Protein AF-A0A0X1TJ22-F1 (afdb_monomer)

pLDDT: mean 79.29, std 13.26, range [43.56, 94.25]

Foldseek 3Di:
DVVLCVVLVVLLVVLLVVLVVVCVVVPDDPVSSLVSSLVSLVVLLVVLVVLVVVLVCPCLVVVVVVVVVVVVVVCPPPVPVPPDDDCVVPDQADPVPRDGDDPDSVSSNVVSNVPRDPSSVSSNVSSVVSNVVSVVVVVVVD

Secondary structure (DSSP, 8-state):
-HHHHHHHHHHHHHHHHHHHHHHHHH---HHHHHHHHHHHHHHHHHHHHHHHHHTTSTTHHHHHHHHHHHHHHHHTSGGGTTS-SSSTTT--B-TTT-PBPPSSHHHHHHHHHHTS-TTHHHHHHHHHHHHHHHHHHHHH--

Solvent-accessible surface area (backbone atoms only — not comparable to full-atom values): 8170 Å² total; per-residue (Å²): 117,74,76,71,50,51,59,31,53,50,53,49,50,50,46,51,50,53,27,54,56,55,33,74,78,72,50,91,42,74,66,53,50,42,54,41,39,34,53,47,29,50,52,51,36,53,54,45,50,53,53,50,56,54,69,68,46,80,50,48,64,56,53,52,52,46,58,53,47,53,50,62,56,45,58,74,36,77,87,49,61,77,71,68,92,78,54,79,90,78,46,58,46,40,88,90,76,69,44,72,56,64,91,47,70,64,61,45,47,52,53,53,59,73,69,45,69,87,56,49,67,48,53,40,52,41,24,50,52,51,38,54,49,35,52,54,52,52,65,75,72,108

Radius of gyration: 22.57 Å; Cα contacts (8 Å, |Δi|>4): 88; chains: 1; bounding box: 57×24×55 Å

Structure (mmCIF, N/CA/C/O backbone):
data_AF-A0A0X1TJ22-F1
#
_entry.id   AF-A0A0X1TJ22-F1
#
loop_
_atom_site.group_PDB
_atom_site.id
_atom_site.type_symbol
_atom_site.label_atom_id
_atom_site.label_alt_id
_atom_site.label_comp_id
_atom_site.label_asym_id
_atom_site.label_entity_id
_atom_site.label_seq_id
_atom_site.pdbx_PDB_ins_code
_atom_site.Cartn_x
_atom_site.Cartn_y
_atom_site.Cartn_z
_atom_site.occupancy
_atom_site.B_iso_or_equiv
_atom_site.auth_seq_id
_atom_site.auth_comp_id
_atom_site.auth_asym_id
_atom_site.auth_atom_id
_atom_site.pdbx_PDB_model_num
ATOM 1 N N . MET A 1 1 ? 20.313 -4.037 11.484 1.00 48.03 1 MET A N 1
ATOM 2 C CA . MET A 1 1 ? 20.176 -3.244 10.236 1.00 48.03 1 MET A CA 1
ATOM 3 C C . MET A 1 1 ? 19.758 -4.079 9.025 1.00 48.03 1 MET A C 1
ATOM 5 O O . MET A 1 1 ? 18.883 -3.625 8.306 1.00 48.03 1 MET A O 1
ATOM 9 N N . LEU A 1 2 ? 20.293 -5.291 8.817 1.00 50.84 2 LEU A N 1
ATOM 10 C CA . LEU A 1 2 ? 19.940 -6.166 7.679 1.00 50.84 2 LEU A CA 1
ATOM 11 C C . LEU A 1 2 ? 18.437 -6.488 7.542 1.00 50.84 2 LEU A C 1
ATOM 13 O O . LEU A 1 2 ? 17.916 -6.533 6.433 1.00 50.84 2 LEU A O 1
ATOM 17 N N . GLN A 1 3 ? 17.714 -6.623 8.656 1.00 54.56 3 GLN A N 1
ATOM 18 C CA . GLN A 1 3 ? 16.289 -6.978 8.650 1.00 54.56 3 GLN A CA 1
ATOM 19 C C . GLN A 1 3 ? 15.381 -5.884 8.045 1.00 54.56 3 GLN A C 1
ATOM 21 O O . GLN A 1 3 ? 14.359 -6.211 7.450 1.00 54.56 3 GLN A O 1
ATOM 26 N N . LYS A 1 4 ? 15.782 -4.600 8.119 1.00 57.47 4 LYS A N 1
ATOM 27 C CA . LYS A 1 4 ? 15.018 -3.467 7.553 1.00 57.47 4 LYS A CA 1
ATOM 28 C C . LYS A 1 4 ? 15.098 -3.388 6.023 1.00 57.47 4 LYS A C 1
ATOM 30 O O . LYS A 1 4 ? 14.193 -2.866 5.393 1.00 57.47 4 LYS A O 1
ATOM 35 N N . TYR A 1 5 ? 16.147 -3.925 5.401 1.00 67.56 5 TYR A N 1
ATOM 36 C CA . TYR A 1 5 ? 16.280 -3.893 3.937 1.00 67.56 5 TYR A CA 1
ATOM 37 C C . TYR A 1 5 ? 15.545 -5.036 3.242 1.00 67.56 5 TYR A C 1
ATOM 39 O O . TYR A 1 5 ? 15.285 -4.975 2.045 1.00 67.56 5 TYR A O 1
ATOM 47 N N . HIS A 1 6 ? 15.176 -6.076 3.986 1.00 80.88 6 HIS A N 1
ATOM 48 C CA . HIS A 1 6 ? 14.527 -7.247 3.418 1.00 80.88 6 HIS A CA 1
ATOM 49 C C . HIS A 1 6 ? 13.152 -6.922 2.820 1.00 80.88 6 HIS A C 1
ATOM 51 O O . HIS A 1 6 ? 12.806 -7.427 1.757 1.00 80.88 6 HIS A O 1
ATOM 57 N N . ILE A 1 7 ? 12.381 -6.045 3.468 1.00 83.38 7 ILE A N 1
ATOM 58 C CA . ILE A 1 7 ? 11.046 -5.649 2.997 1.00 83.38 7 ILE A CA 1
ATOM 59 C C . ILE A 1 7 ? 11.157 -4.725 1.791 1.00 83.38 7 ILE A C 1
ATOM 61 O O . ILE A 1 7 ? 10.446 -4.913 0.808 1.00 83.38 7 ILE A O 1
ATOM 65 N N . PHE A 1 8 ? 12.111 -3.794 1.834 1.00 83.50 8 PHE A N 1
ATOM 66 C CA . PHE A 1 8 ? 12.458 -2.958 0.693 1.00 83.50 8 PHE A CA 1
ATOM 67 C C . PHE A 1 8 ? 12.787 -3.810 -0.542 1.00 83.50 8 PHE A C 1
ATOM 69 O O . PHE A 1 8 ? 12.142 -3.659 -1.575 1.00 83.50 8 PHE A O 1
ATOM 76 N N . LEU A 1 9 ? 13.724 -4.757 -0.420 1.00 84.31 9 LEU A N 1
ATOM 77 C CA . LEU A 1 9 ? 14.143 -5.627 -1.525 1.00 84.31 9 LEU A CA 1
ATOM 78 C C . LEU A 1 9 ? 13.022 -6.551 -2.011 1.00 84.31 9 LEU A C 1
ATOM 80 O O . LEU A 1 9 ? 12.893 -6.793 -3.206 1.00 84.31 9 LEU A O 1
ATOM 84 N N . LYS A 1 10 ? 12.183 -7.058 -1.103 1.00 87.38 10 LYS A N 1
ATOM 85 C CA . LYS A 1 10 ? 11.000 -7.838 -1.485 1.00 87.38 10 LYS A CA 1
ATOM 86 C C . LYS A 1 10 ? 10.016 -7.007 -2.298 1.00 87.38 10 LYS A C 1
ATOM 88 O O . LYS A 1 10 ? 9.514 -7.492 -3.304 1.00 87.38 10 LYS A O 1
ATOM 93 N N . SER A 1 11 ? 9.753 -5.775 -1.869 1.00 86.75 11 SER A N 1
ATOM 94 C CA . SER A 1 11 ? 8.849 -4.847 -2.550 1.00 86.75 11 SER A CA 1
ATOM 95 C C . SER A 1 11 ? 9.352 -4.515 -3.956 1.00 86.75 11 SER A C 1
ATOM 97 O O . SER A 1 11 ? 8.598 -4.609 -4.925 1.00 86.75 11 SER A O 1
ATOM 99 N N . THR A 1 12 ? 10.647 -4.210 -4.095 1.00 87.81 12 THR A N 1
ATOM 100 C CA . THR A 1 12 ? 11.244 -3.935 -5.407 1.00 87.81 12 THR A CA 1
ATOM 101 C C . THR A 1 12 ? 11.212 -5.157 -6.322 1.00 87.81 12 THR A C 1
ATOM 103 O O . THR A 1 12 ? 10.842 -5.020 -7.486 1.00 87.81 12 THR A O 1
ATOM 106 N N . LEU A 1 13 ? 11.519 -6.352 -5.806 1.00 91.06 13 LEU A N 1
ATOM 107 C CA . LEU A 1 13 ? 11.465 -7.603 -6.570 1.00 91.06 13 LEU A CA 1
ATOM 108 C C . LEU A 1 13 ? 10.038 -7.937 -7.025 1.00 91.06 13 LEU A C 1
ATOM 110 O O . LEU A 1 13 ? 9.833 -8.373 -8.154 1.00 91.06 13 LEU A O 1
ATOM 114 N N . TRP A 1 14 ? 9.039 -7.683 -6.180 1.00 90.50 14 TRP A N 1
ATOM 115 C CA . TRP A 1 14 ? 7.634 -7.854 -6.548 1.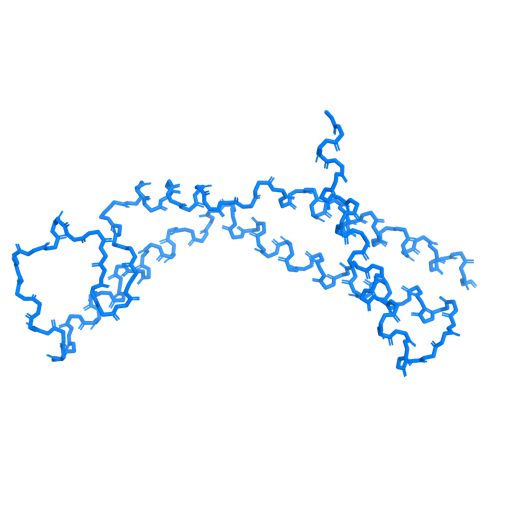00 90.50 14 TRP A CA 1
ATOM 116 C C . TRP A 1 14 ? 7.215 -6.924 -7.685 1.00 90.50 14 TRP A C 1
ATOM 118 O O . TRP A 1 14 ? 6.619 -7.380 -8.659 1.00 90.50 14 TRP A O 1
ATOM 128 N N . MET A 1 15 ? 7.555 -5.637 -7.596 1.00 91.75 15 MET A N 1
ATOM 129 C CA . MET A 1 15 ? 7.226 -4.664 -8.642 1.00 91.75 15 MET A CA 1
ATOM 130 C C . MET A 1 15 ? 7.914 -4.990 -9.969 1.00 91.75 15 MET A C 1
ATOM 132 O O . MET A 1 15 ? 7.278 -4.920 -11.022 1.00 91.75 15 MET A O 1
ATOM 136 N N . THR A 1 16 ? 9.189 -5.385 -9.940 1.00 89.94 16 THR A N 1
ATOM 137 C CA . THR A 1 16 ? 9.914 -5.767 -11.160 1.00 89.94 16 THR A CA 1
ATOM 138 C C . THR A 1 16 ? 9.381 -7.069 -11.750 1.00 89.94 16 THR A C 1
ATOM 140 O O . THR A 1 16 ? 9.177 -7.135 -12.959 1.00 89.94 16 THR A O 1
ATOM 143 N N . SER A 1 17 ? 9.065 -8.071 -10.925 1.00 90.88 17 SER A N 1
ATOM 144 C CA . SER A 1 17 ? 8.455 -9.326 -11.381 1.00 90.88 17 SER A CA 1
ATOM 145 C C . SER A 1 17 ? 7.087 -9.097 -12.026 1.00 90.88 17 SER A C 1
ATOM 147 O O . SER A 1 17 ? 6.838 -9.611 -13.117 1.00 90.88 17 SER A O 1
ATOM 149 N N . LEU A 1 18 ? 6.236 -8.271 -11.412 1.00 91.69 18 LEU A N 1
ATOM 150 C CA . LEU A 1 18 ? 4.935 -7.911 -11.974 1.00 91.69 18 LEU A CA 1
ATOM 151 C C . LEU A 1 18 ? 5.090 -7.149 -13.299 1.00 91.69 18 LEU A C 1
ATOM 153 O O . LEU A 1 18 ? 4.366 -7.412 -14.255 1.00 91.69 18 LEU A O 1
ATOM 157 N N . SER A 1 19 ? 6.072 -6.251 -13.380 1.00 90.88 19 SER A N 1
ATOM 158 C CA . SER A 1 19 ? 6.378 -5.524 -14.617 1.00 90.88 19 SER A CA 1
ATOM 159 C C . SER A 1 19 ? 6.822 -6.477 -15.729 1.00 90.88 19 SER A C 1
ATOM 161 O O . SER A 1 19 ? 6.303 -6.406 -16.839 1.00 90.88 19 SER A O 1
ATOM 163 N N . CYS A 1 20 ? 7.711 -7.430 -15.429 1.00 89.19 20 CYS A N 1
ATOM 164 C CA . CYS 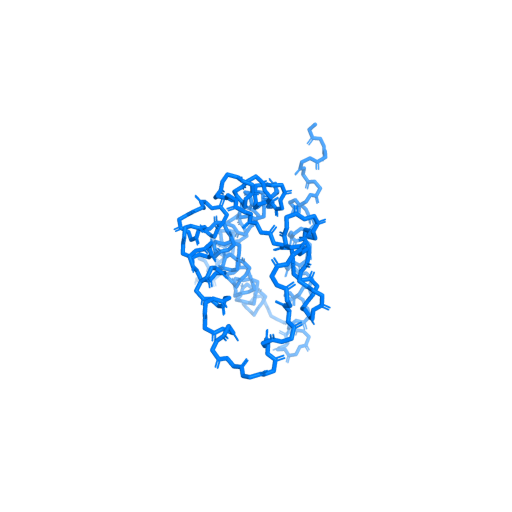A 1 20 ? 8.108 -8.478 -16.370 1.00 89.19 20 CYS A CA 1
ATOM 165 C C . CYS A 1 20 ? 6.921 -9.337 -16.821 1.00 89.19 20 CYS A C 1
ATOM 167 O O . CYS A 1 20 ? 6.838 -9.681 -17.997 1.00 89.19 20 CYS A O 1
ATOM 169 N N . PHE A 1 21 ? 5.989 -9.654 -15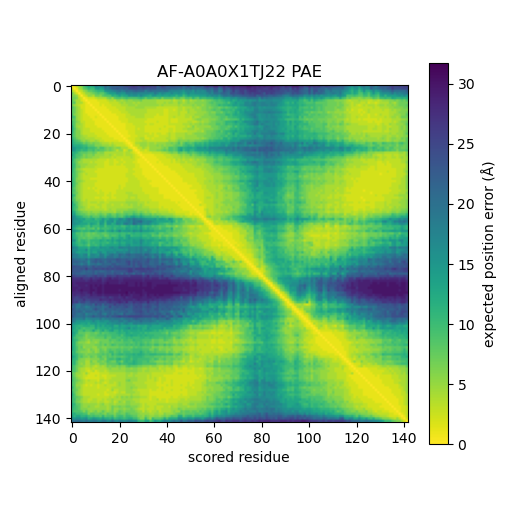.918 1.00 91.69 21 PHE A N 1
ATOM 170 C CA . PHE A 1 21 ? 4.776 -10.388 -16.268 1.00 91.69 21 PHE A CA 1
ATOM 171 C C . PHE A 1 21 ? 3.909 -9.615 -17.272 1.00 91.69 21 PHE A C 1
ATOM 173 O O . PHE A 1 21 ? 3.486 -10.184 -18.274 1.00 91.69 21 PHE A O 1
ATOM 180 N N . PHE A 1 22 ? 3.702 -8.310 -17.072 1.00 89.25 22 PHE A N 1
ATOM 181 C CA . PHE A 1 22 ? 2.964 -7.478 -18.031 1.00 89.25 22 PHE A CA 1
ATOM 182 C C . PHE A 1 22 ? 3.670 -7.355 -19.389 1.00 89.25 22 PHE A C 1
ATOM 184 O O . PHE A 1 22 ? 3.008 -7.343 -20.430 1.00 89.25 22 PHE A O 1
ATOM 191 N N . LEU A 1 23 ? 5.005 -7.332 -19.404 1.00 90.12 23 LEU A N 1
ATOM 192 C CA . LEU A 1 23 ? 5.785 -7.292 -20.644 1.00 90.12 23 LEU A CA 1
ATOM 193 C C . LEU A 1 23 ? 5.633 -8.553 -21.501 1.00 90.12 23 LEU A C 1
ATOM 195 O O . LEU A 1 23 ? 5.734 -8.450 -22.723 1.00 90.12 23 LEU A O 1
ATOM 199 N N . LEU A 1 24 ? 5.326 -9.715 -20.909 1.00 89.38 24 LEU A N 1
ATOM 200 C CA . LEU A 1 24 ? 5.039 -10.935 -21.678 1.00 89.38 24 LEU A CA 1
ATOM 201 C C . LEU A 1 24 ? 3.849 -10.753 -22.633 1.00 89.38 24 LEU A C 1
ATOM 203 O O . LEU A 1 24 ? 3.817 -11.390 -23.683 1.00 89.38 24 LEU A O 1
ATOM 207 N N . TRP A 1 25 ? 2.900 -9.869 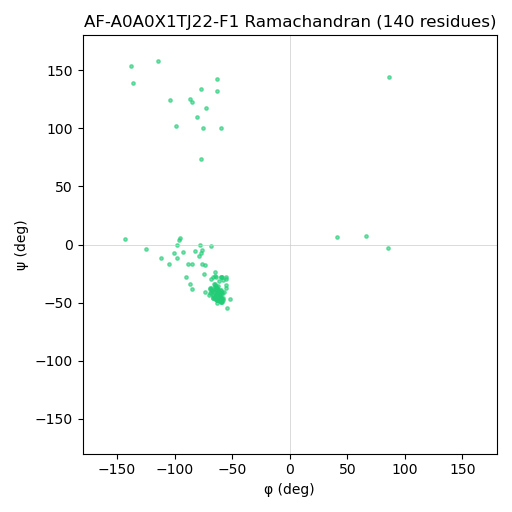-22.304 1.00 85.25 25 TRP A N 1
ATOM 208 C CA . TRP A 1 25 ? 1.755 -9.558 -23.163 1.00 85.25 25 TRP A CA 1
ATOM 209 C C . TRP A 1 25 ? 1.988 -8.403 -24.138 1.00 85.25 25 TRP A C 1
ATOM 211 O O . TRP A 1 25 ? 1.358 -8.371 -25.191 1.00 85.25 25 TRP A O 1
ATOM 221 N N . GLN A 1 26 ? 2.864 -7.455 -23.804 1.00 82.25 26 GLN A N 1
ATOM 222 C CA . GLN A 1 26 ? 3.084 -6.239 -24.603 1.00 82.25 26 GLN A CA 1
ATOM 223 C C . GLN A 1 26 ? 4.301 -6.325 -25.536 1.00 82.25 26 GLN A C 1
ATOM 225 O O . GLN A 1 26 ? 4.470 -5.480 -26.414 1.00 82.25 26 GLN A O 1
ATOM 230 N N . GLY A 1 27 ? 5.144 -7.342 -25.355 1.00 85.62 27 GLY A N 1
ATOM 231 C CA . GLY A 1 27 ? 6.406 -7.496 -26.066 1.00 85.62 27 GLY A CA 1
ATOM 232 C C . GLY A 1 27 ? 7.557 -6.750 -25.386 1.00 85.62 27 GLY A C 1
ATOM 233 O O . GLY A 1 27 ? 7.400 -5.660 -24.827 1.00 85.62 27 GLY A O 1
ATOM 234 N N . PHE A 1 28 ? 8.746 -7.350 -25.451 1.00 84.69 28 PHE A N 1
ATOM 235 C CA . PHE A 1 28 ? 9.947 -6.807 -24.826 1.00 84.69 28 PHE A CA 1
ATOM 236 C C . PHE A 1 28 ? 10.575 -5.707 -25.686 1.00 84.69 28 PHE A C 1
ATOM 238 O O . PHE A 1 28 ? 11.171 -5.970 -26.727 1.00 84.69 28 PHE A O 1
ATOM 245 N N . SER A 1 29 ? 10.484 -4.470 -25.205 1.00 86.75 29 SER A N 1
ATOM 246 C CA . SER A 1 29 ? 11.287 -3.338 -25.667 1.00 86.75 29 SER A CA 1
ATOM 247 C C . SER A 1 29 ? 11.748 -2.520 -24.459 1.00 86.75 29 SER A C 1
ATOM 249 O O . SER A 1 29 ? 11.097 -2.538 -23.412 1.00 86.75 29 SER A O 1
ATOM 251 N N . ALA A 1 30 ? 12.870 -1.806 -24.581 1.00 82.75 30 ALA A N 1
ATOM 252 C CA . ALA A 1 30 ? 13.399 -0.995 -23.481 1.00 82.75 30 ALA A CA 1
ATOM 253 C C . ALA A 1 30 ? 12.406 0.097 -23.041 1.00 82.75 30 ALA A C 1
ATOM 255 O O . ALA A 1 30 ? 12.200 0.305 -21.848 1.00 82.75 30 ALA A O 1
ATOM 256 N N . ILE A 1 31 ? 11.724 0.721 -24.005 1.00 85.44 31 ILE A N 1
ATOM 257 C CA . ILE A 1 31 ? 10.695 1.741 -23.762 1.00 85.44 31 ILE A CA 1
ATOM 258 C C . ILE A 1 31 ? 9.490 1.132 -23.034 1.00 85.44 31 ILE A C 1
ATOM 260 O O . ILE A 1 31 ? 9.036 1.678 -22.029 1.00 85.44 31 ILE A O 1
ATOM 264 N N . ASN A 1 32 ? 9.004 -0.033 -23.481 1.00 87.50 32 ASN A N 1
ATOM 265 C CA . ASN A 1 32 ? 7.890 -0.712 -22.817 1.00 87.50 32 ASN A CA 1
ATOM 266 C C . ASN A 1 32 ? 8.262 -1.124 -21.392 1.00 87.50 32 ASN A C 1
ATOM 268 O O . ASN A 1 32 ? 7.425 -1.022 -20.498 1.00 87.50 32 ASN A O 1
ATOM 272 N N . LEU A 1 33 ? 9.508 -1.550 -21.160 1.00 88.25 33 LEU A N 1
ATOM 273 C CA . LEU A 1 33 ? 9.986 -1.917 -19.829 1.00 88.25 33 LEU A CA 1
ATOM 274 C C . LEU A 1 33 ? 9.968 -0.725 -18.877 1.00 88.25 33 LEU A C 1
ATOM 276 O O . LEU A 1 33 ? 9.434 -0.847 -17.775 1.00 88.25 33 LEU A O 1
ATOM 280 N N . ILE A 1 34 ? 10.500 0.422 -19.304 1.00 88.81 34 ILE A N 1
ATOM 281 C CA . ILE A 1 34 ? 10.519 1.642 -18.489 1.00 88.81 34 ILE A CA 1
ATOM 282 C C . ILE A 1 34 ? 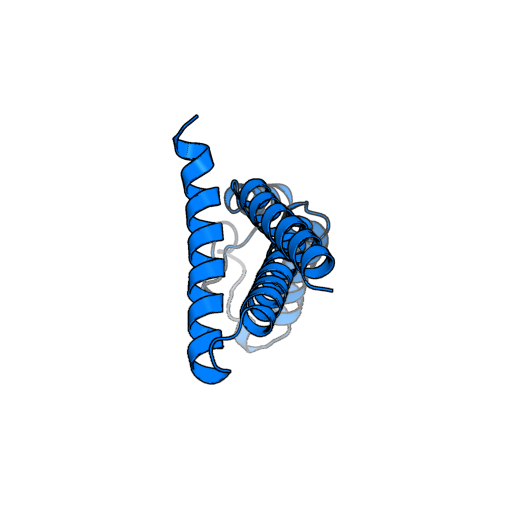9.087 2.108 -18.197 1.00 88.81 34 ILE A C 1
ATOM 284 O O . ILE A 1 34 ? 8.747 2.336 -17.035 1.00 88.81 34 ILE A O 1
ATOM 288 N N . ASN A 1 35 ? 8.226 2.163 -19.218 1.00 88.75 35 ASN A N 1
ATOM 289 C CA . ASN A 1 35 ? 6.833 2.593 -19.074 1.00 88.75 35 ASN A CA 1
ATOM 290 C C . ASN A 1 35 ? 6.032 1.667 -18.149 1.00 88.75 35 ASN A C 1
ATOM 292 O O . ASN A 1 35 ? 5.306 2.132 -17.272 1.00 88.75 35 ASN A O 1
ATOM 296 N N . THR A 1 36 ? 6.181 0.352 -18.314 1.00 90.69 36 THR A N 1
ATOM 297 C CA . THR A 1 36 ? 5.470 -0.639 -17.495 1.00 90.69 36 THR A CA 1
ATOM 298 C C . THR A 1 36 ? 5.943 -0.584 -16.048 1.00 90.69 36 THR A C 1
ATOM 300 O O . THR A 1 36 ? 5.115 -0.568 -15.139 1.00 90.69 36 THR A O 1
ATOM 303 N N . LEU A 1 37 ? 7.258 -0.493 -15.819 1.00 91.56 37 LEU A N 1
ATOM 304 C CA . LEU A 1 37 ? 7.819 -0.381 -14.474 1.00 91.56 37 LEU A CA 1
ATOM 305 C C . LEU A 1 37 ? 7.364 0.910 -13.783 1.00 91.56 37 LEU A C 1
ATOM 307 O O . LEU A 1 37 ? 6.981 0.870 -12.616 1.00 91.56 37 LEU A O 1
ATOM 311 N N . PHE A 1 38 ? 7.331 2.031 -14.509 1.00 91.62 38 PHE A N 1
ATOM 312 C CA . PHE A 1 38 ? 6.807 3.297 -14.000 1.00 91.62 38 PHE A CA 1
ATOM 313 C C . PHE A 1 38 ? 5.336 3.172 -13.581 1.00 91.62 38 PHE A C 1
ATOM 315 O O . PHE A 1 38 ? 4.986 3.530 -12.456 1.00 91.62 38 PHE A O 1
ATOM 322 N N . LEU A 1 39 ? 4.479 2.616 -14.445 1.00 91.94 39 LEU A N 1
ATOM 323 C CA . LEU A 1 39 ? 3.050 2.450 -14.162 1.00 91.94 39 LEU A CA 1
ATOM 324 C C . LEU A 1 39 ? 2.794 1.519 -12.974 1.00 91.94 39 LEU A C 1
ATOM 326 O O . LEU A 1 39 ? 1.995 1.847 -12.096 1.00 91.94 39 LEU A O 1
ATOM 330 N N . VAL A 1 40 ? 3.491 0.381 -12.916 1.00 93.12 40 VAL A N 1
ATOM 331 C CA . VAL A 1 40 ? 3.389 -0.560 -11.796 1.00 93.12 40 VAL A CA 1
ATOM 332 C C . VAL A 1 40 ? 3.815 0.121 -10.497 1.00 93.12 40 VAL A C 1
ATOM 334 O O . VAL A 1 40 ? 3.079 0.079 -9.511 1.00 93.12 40 VAL A O 1
ATOM 337 N N . SER A 1 41 ? 4.962 0.800 -10.479 1.00 92.94 41 SER A N 1
ATOM 338 C CA . SER A 1 41 ? 5.436 1.486 -9.276 1.00 92.94 41 SER A CA 1
ATOM 339 C C . SER A 1 41 ? 4.534 2.641 -8.848 1.00 92.94 41 SER A C 1
ATOM 341 O O . SER A 1 41 ? 4.333 2.822 -7.648 1.00 92.94 41 SER A O 1
ATOM 343 N N . LEU A 1 42 ? 3.940 3.376 -9.791 1.00 93.00 42 LEU A N 1
ATOM 344 C CA . LEU A 1 42 ? 2.968 4.430 -9.503 1.00 93.00 42 LEU A CA 1
ATOM 345 C C . LEU A 1 42 ? 1.683 3.863 -8.885 1.00 93.00 42 LEU A C 1
ATOM 347 O O . LEU A 1 42 ? 1.180 4.411 -7.906 1.00 93.00 42 LEU A O 1
ATOM 351 N N . PHE A 1 43 ? 1.194 2.728 -9.387 1.00 93.88 43 PHE A N 1
ATOM 352 C CA . PHE A 1 43 ? 0.055 2.035 -8.787 1.00 93.88 43 PHE A CA 1
ATOM 353 C C . PHE A 1 43 ? 0.336 1.632 -7.332 1.00 93.88 43 PHE A C 1
ATOM 355 O O . PHE A 1 43 ? -0.450 1.951 -6.436 1.00 93.88 43 PHE A O 1
ATOM 362 N N . PHE A 1 44 ? 1.483 0.995 -7.067 1.00 92.81 44 PHE A N 1
ATOM 363 C CA . PHE A 1 44 ? 1.877 0.635 -5.701 1.00 92.81 44 PHE A CA 1
ATOM 364 C C . PHE A 1 44 ? 2.069 1.865 -4.808 1.00 92.81 44 PHE A C 1
ATOM 366 O O . PHE A 1 44 ? 1.638 1.846 -3.655 1.00 92.81 44 PHE A O 1
ATOM 373 N N . PHE A 1 45 ? 2.647 2.948 -5.333 1.00 93.75 45 PHE A N 1
ATOM 374 C CA . PHE A 1 45 ? 2.772 4.213 -4.611 1.00 93.75 45 PHE A CA 1
ATOM 375 C C . PHE A 1 45 ? 1.402 4.743 -4.177 1.00 93.75 45 PHE A C 1
ATOM 377 O O . PHE A 1 45 ? 1.220 5.057 -3.003 1.00 93.75 45 PHE A O 1
ATOM 384 N N . CYS A 1 46 ? 0.411 4.770 -5.074 1.00 94.25 46 CYS A N 1
ATOM 385 C CA . CYS A 1 46 ? -0.947 5.202 -4.741 1.00 94.25 46 CYS A CA 1
ATOM 386 C C . CYS A 1 46 ? -1.577 4.338 -3.637 1.00 94.25 46 CYS A C 1
ATOM 388 O O . CYS A 1 46 ? -2.130 4.881 -2.679 1.00 94.25 46 CYS A O 1
ATOM 390 N N . VAL A 1 47 ? -1.460 3.008 -3.732 1.00 92.44 47 VAL A N 1
ATOM 391 C CA . VAL A 1 47 ? -1.987 2.076 -2.720 1.00 92.44 47 VAL A CA 1
ATOM 392 C C . VAL A 1 47 ? -1.317 2.301 -1.362 1.00 92.44 47 VAL A C 1
ATOM 394 O O . VAL A 1 47 ? -2.001 2.404 -0.340 1.00 92.44 47 VAL A O 1
ATOM 397 N N . TYR A 1 48 ? 0.011 2.425 -1.333 1.00 92.75 48 TYR A N 1
ATOM 398 C CA . TYR A 1 48 ? 0.751 2.651 -0.095 1.00 92.75 48 TYR A CA 1
ATOM 399 C C . TYR A 1 48 ? 0.500 4.041 0.490 1.00 92.75 48 TYR A C 1
ATOM 401 O O . TYR A 1 48 ? 0.351 4.154 1.703 1.00 92.75 48 TYR A O 1
ATOM 409 N N . CYS A 1 49 ? 0.374 5.088 -0.328 1.00 90.31 49 CYS A N 1
ATOM 410 C CA . CYS A 1 49 ? -0.002 6.423 0.139 1.00 90.31 49 CYS A CA 1
ATOM 411 C C . CYS A 1 49 ? -1.398 6.414 0.755 1.00 90.31 49 CYS A C 1
ATOM 413 O O . CYS A 1 49 ? -1.589 6.952 1.842 1.00 90.31 49 CYS A O 1
ATOM 415 N N . PHE A 1 50 ? -2.361 5.761 0.106 1.00 90.06 50 PHE A N 1
ATOM 416 C CA . PHE A 1 50 ? -3.713 5.645 0.638 1.00 90.06 50 PHE A CA 1
ATOM 417 C C . PHE A 1 50 ? -3.724 4.920 1.989 1.00 90.06 50 PHE A C 1
ATOM 419 O O . PHE A 1 50 ? -4.296 5.415 2.962 1.00 90.06 50 PHE A O 1
ATOM 426 N N . LYS A 1 51 ? -3.019 3.785 2.081 1.00 88.88 51 LYS A N 1
ATOM 427 C CA . LYS A 1 51 ? -2.869 3.042 3.336 1.00 88.88 51 LYS A CA 1
ATOM 428 C C . LYS A 1 51 ? -2.171 3.874 4.414 1.00 88.88 51 LYS A C 1
ATOM 430 O O . LYS A 1 51 ? -2.626 3.895 5.554 1.00 88.88 51 LYS A O 1
ATOM 435 N N . TRP A 1 52 ? -1.117 4.600 4.053 1.00 88.81 52 TRP A N 1
ATOM 436 C CA . TRP A 1 52 ? -0.394 5.485 4.961 1.00 88.81 52 TRP A CA 1
ATOM 437 C C . TRP A 1 52 ? -1.297 6.578 5.532 1.00 88.81 52 TRP A C 1
ATOM 439 O O . TRP A 1 52 ? -1.301 6.770 6.742 1.00 88.81 52 TRP A O 1
ATOM 449 N N . ILE A 1 53 ? -2.107 7.238 4.695 1.00 86.06 53 ILE A N 1
ATOM 450 C CA . ILE A 1 53 ? -3.059 8.271 5.135 1.00 86.06 53 ILE A CA 1
ATOM 451 C C . ILE A 1 53 ? -4.101 7.678 6.094 1.00 86.06 53 ILE A C 1
ATOM 453 O O . ILE A 1 53 ? -4.395 8.281 7.126 1.00 86.06 53 ILE A O 1
ATOM 457 N N . ILE A 1 54 ? -4.640 6.490 5.795 1.00 83.25 54 ILE A N 1
ATOM 458 C CA . ILE A 1 54 ? -5.579 5.802 6.697 1.00 83.25 54 ILE A CA 1
ATOM 459 C C . ILE A 1 54 ? -4.935 5.543 8.064 1.00 83.25 54 ILE A C 1
ATOM 461 O O . ILE A 1 54 ? -5.563 5.784 9.095 1.00 83.25 54 ILE A O 1
ATOM 465 N N . ASP A 1 55 ? -3.674 5.118 8.070 1.00 82.38 55 ASP A N 1
ATOM 466 C CA . ASP A 1 55 ? -2.930 4.773 9.282 1.00 82.38 55 ASP A CA 1
ATOM 467 C C . ASP A 1 55 ? -2.439 6.005 10.086 1.00 82.38 55 ASP A C 1
ATOM 469 O O . ASP A 1 55 ? -1.872 5.843 11.176 1.00 82.38 55 ASP A O 1
ATOM 473 N N . GLN A 1 56 ? -2.643 7.237 9.588 1.00 76.38 56 GLN A N 1
ATOM 474 C CA . GLN A 1 56 ? -2.409 8.495 10.330 1.00 76.38 56 GLN A CA 1
ATOM 475 C C . GLN A 1 56 ? -3.584 8.884 11.244 1.00 76.38 56 GLN A C 1
ATOM 477 O O . GLN A 1 56 ? -3.484 9.828 12.023 1.00 76.38 56 GLN A O 1
ATOM 482 N N . GLY A 1 57 ? -4.692 8.142 11.192 1.00 69.31 57 GLY A N 1
ATOM 483 C CA . GLY A 1 57 ? -5.771 8.237 12.173 1.00 69.31 57 GLY A CA 1
ATOM 484 C C . GLY A 1 57 ? -6.818 9.319 11.924 1.00 69.31 57 GLY A C 1
ATOM 485 O O . GLY A 1 57 ? -7.834 9.331 12.616 1.00 69.31 57 GLY A O 1
ATOM 486 N N . THR A 1 58 ? -6.669 10.151 10.887 1.00 71.19 58 THR A N 1
ATOM 487 C CA . THR A 1 58 ? -7.686 11.146 10.487 1.00 71.19 58 THR A CA 1
ATOM 488 C C . THR A 1 58 ? -9.056 10.503 10.228 1.00 71.19 58 THR A C 1
ATOM 490 O O . THR A 1 58 ? -10.092 11.109 10.486 1.00 71.19 58 THR A O 1
ATOM 493 N N . PHE A 1 59 ? -9.075 9.242 9.788 1.00 79.94 59 PHE A N 1
ATOM 494 C CA . PHE A 1 59 ? -10.303 8.488 9.536 1.00 79.94 59 PHE A CA 1
ATOM 495 C C . PHE A 1 59 ? -10.796 7.653 10.726 1.00 79.94 59 PHE A C 1
ATOM 497 O O . PHE A 1 59 ? -11.889 7.095 10.647 1.00 79.94 59 PHE A O 1
ATOM 504 N N . TYR A 1 60 ? -10.053 7.552 11.832 1.00 83.25 60 TYR A N 1
ATOM 505 C CA . TYR A 1 60 ? -10.441 6.687 12.954 1.00 83.25 60 TYR A CA 1
ATOM 506 C C . TYR A 1 60 ? -11.692 7.191 13.667 1.00 83.25 60 TYR A C 1
ATOM 508 O O . TYR A 1 60 ? -12.575 6.395 13.974 1.00 83.25 60 TYR A O 1
ATOM 516 N N . THR A 1 61 ? -11.831 8.505 13.843 1.00 80.81 61 THR A N 1
ATOM 517 C CA . THR A 1 61 ? -13.042 9.107 14.420 1.00 80.81 61 THR A CA 1
ATOM 518 C C . THR A 1 61 ? -14.273 8.825 13.561 1.00 80.81 61 THR A C 1
ATOM 520 O O . THR A 1 61 ? -15.330 8.475 14.088 1.00 80.81 61 THR A O 1
ATOM 523 N N . PHE A 1 62 ? -14.136 8.909 12.233 1.00 82.62 62 PHE A N 1
ATOM 524 C CA . PHE A 1 62 ? -15.216 8.578 11.303 1.00 82.62 62 PHE A CA 1
ATOM 525 C C . PHE A 1 62 ? -15.558 7.084 11.343 1.00 82.62 62 PHE A C 1
ATOM 527 O O . PHE A 1 62 ? -16.728 6.731 11.454 1.00 82.62 62 PHE A O 1
ATOM 534 N N . GLN A 1 63 ? -14.555 6.202 11.323 1.00 82.75 63 GLN A N 1
ATOM 535 C CA . GLN A 1 63 ? -14.759 4.751 11.392 1.00 82.75 63 GLN A CA 1
ATOM 536 C C . GLN A 1 63 ? -15.426 4.323 12.706 1.00 82.75 63 GLN A C 1
ATOM 538 O O . GLN A 1 63 ? -16.352 3.514 12.684 1.00 82.75 63 GLN A O 1
ATOM 543 N N . TYR A 1 64 ? -15.007 4.896 13.835 1.00 82.31 64 TYR A N 1
ATOM 544 C CA . TYR A 1 64 ? -15.624 4.640 15.134 1.00 82.31 64 TYR A CA 1
ATOM 545 C C . TYR A 1 64 ? -17.075 5.140 15.178 1.00 82.31 64 TYR A C 1
ATOM 547 O O . TYR A 1 64 ? -17.980 4.415 15.595 1.00 82.31 64 TYR A O 1
ATOM 555 N N . SER A 1 65 ? -17.324 6.353 14.674 1.00 82.25 65 SER A N 1
ATOM 556 C CA . SER A 1 65 ? -18.678 6.920 14.585 1.00 82.25 65 SER A CA 1
ATOM 557 C C . SER A 1 65 ? -19.584 6.083 13.679 1.00 82.25 65 SER A C 1
ATOM 559 O O . SER A 1 65 ? -20.745 5.839 14.013 1.00 82.25 65 SER A O 1
ATOM 561 N N . TRP A 1 66 ? -19.049 5.581 12.564 1.00 83.50 66 TRP A N 1
ATOM 562 C CA . TRP A 1 66 ? -19.748 4.672 11.661 1.00 83.50 66 TRP A CA 1
ATOM 563 C C . TRP A 1 66 ? -20.092 3.347 12.342 1.00 83.50 66 TRP A C 1
ATOM 565 O O . TRP A 1 66 ? -21.233 2.902 12.254 1.00 83.50 66 TRP A O 1
ATOM 575 N N . GLN A 1 67 ? -19.159 2.748 13.087 1.00 79.62 67 GLN A N 1
ATOM 576 C CA . GLN A 1 67 ? -19.408 1.509 13.829 1.00 79.62 67 GLN A CA 1
ATOM 577 C C . GLN A 1 67 ? -20.538 1.671 14.856 1.00 79.62 67 GLN A C 1
ATOM 579 O O . GLN A 1 67 ? -21.403 0.799 14.963 1.00 79.62 67 GLN A O 1
ATOM 584 N N . LYS A 1 68 ? -20.577 2.798 15.581 1.00 78.50 68 LYS A N 1
ATOM 585 C CA . LYS A 1 68 ? -21.680 3.103 16.506 1.00 78.50 68 LYS A CA 1
ATOM 586 C C . LYS A 1 68 ? -22.992 3.333 15.756 1.00 78.50 68 LYS A C 1
ATOM 588 O O . LYS A 1 68 ? -24.008 2.754 16.127 1.00 78.50 68 LYS A O 1
ATOM 593 N N . THR A 1 69 ? -22.970 4.117 14.679 1.00 79.88 69 THR A N 1
ATOM 594 C CA . THR A 1 69 ? -24.166 4.424 13.874 1.00 79.88 69 THR A CA 1
ATOM 595 C C . THR A 1 69 ? -24.762 3.167 13.248 1.00 79.88 69 THR A C 1
ATOM 597 O O . THR A 1 69 ? -25.970 2.969 13.331 1.00 79.88 69 THR A O 1
ATOM 600 N N . LYS A 1 70 ? -23.928 2.275 12.695 1.00 76.31 70 LYS A N 1
ATOM 601 C CA . LYS A 1 70 ? -24.342 0.972 12.154 1.00 76.31 70 LYS A CA 1
ATOM 602 C C . LYS A 1 70 ? -25.169 0.212 13.190 1.00 76.31 70 LYS A C 1
ATOM 604 O O . LYS A 1 70 ? -26.257 -0.235 12.868 1.00 76.31 70 LYS A O 1
ATOM 609 N N . ARG A 1 71 ? -24.730 0.150 14.449 1.00 67.94 71 ARG A N 1
ATOM 610 C CA . ARG A 1 71 ? -25.498 -0.510 15.520 1.00 67.94 71 ARG A CA 1
ATOM 611 C C . ARG A 1 71 ? -26.802 0.179 15.865 1.00 67.94 71 ARG A C 1
ATOM 613 O O . ARG A 1 71 ? -27.809 -0.501 16.011 1.00 67.94 71 ARG A O 1
ATOM 620 N N . TYR A 1 72 ? -26.792 1.506 15.971 1.00 69.12 72 TYR A N 1
ATOM 621 C CA . TYR A 1 72 ? -28.022 2.260 16.203 1.00 69.12 72 TYR A CA 1
ATOM 622 C C . TYR A 1 72 ? -29.047 2.020 15.092 1.00 69.12 72 TYR A C 1
ATOM 624 O O . TYR A 1 72 ? -30.222 1.850 15.382 1.00 69.12 72 TYR A O 1
ATOM 632 N N . VAL A 1 73 ? -28.614 1.961 13.832 1.00 71.12 73 VAL A N 1
ATOM 633 C CA . VAL A 1 73 ? -29.499 1.675 12.694 1.00 71.12 73 VAL A CA 1
ATOM 634 C C . VAL A 1 73 ? -29.964 0.217 12.704 1.00 71.12 73 VAL A C 1
ATOM 636 O O . VAL A 1 73 ? -31.150 -0.040 12.512 1.00 71.12 73 VAL A O 1
ATOM 639 N N . LEU A 1 74 ? -29.063 -0.735 12.967 1.00 66.31 74 LEU A N 1
ATOM 640 C CA . LEU A 1 74 ? -29.397 -2.160 13.052 1.00 66.31 74 LEU A CA 1
ATOM 641 C C . LEU A 1 74 ? -30.405 -2.448 14.175 1.00 66.31 74 LEU A C 1
ATOM 643 O O . LEU A 1 74 ? -31.263 -3.302 13.996 1.00 66.31 74 LEU A O 1
ATOM 647 N N . PHE A 1 75 ? -30.389 -1.687 15.274 1.00 61.25 75 PHE A N 1
ATOM 648 C CA . PHE A 1 75 ? -31.393 -1.782 16.341 1.00 61.25 75 PHE A CA 1
ATOM 649 C C . PHE A 1 75 ? -32.835 -1.550 15.848 1.00 61.25 75 PHE A C 1
ATOM 651 O O . PHE A 1 75 ? -33.770 -2.137 16.385 1.00 61.25 75 PHE A O 1
ATOM 658 N N . PHE A 1 76 ? -33.051 -0.739 14.807 1.00 64.81 76 PHE A N 1
ATOM 659 C CA . PHE A 1 76 ? -34.395 -0.504 14.258 1.00 64.81 76 PHE A CA 1
ATOM 660 C C . PHE A 1 76 ? -34.898 -1.633 13.350 1.00 64.81 76 PHE A C 1
ATOM 662 O O . PHE A 1 76 ? -36.074 -1.648 12.986 1.00 64.81 76 PHE A O 1
ATOM 669 N N . LEU A 1 77 ? -34.039 -2.585 12.982 1.00 68.50 77 LEU A N 1
ATOM 670 C CA . LEU A 1 77 ? -34.421 -3.720 12.153 1.00 68.50 77 LEU A CA 1
ATOM 671 C C . LEU A 1 77 ? -34.965 -4.859 13.038 1.00 68.50 77 LEU A C 1
ATOM 673 O O . LEU A 1 77 ? -34.241 -5.338 13.911 1.00 68.50 77 LEU A O 1
ATOM 677 N N . PRO A 1 78 ? -36.186 -5.375 12.779 1.00 64.06 78 PRO A N 1
ATOM 678 C CA . PRO A 1 78 ? -36.837 -6.387 13.620 1.00 64.06 78 PRO A CA 1
ATOM 679 C C . PRO A 1 78 ? -36.022 -7.662 13.856 1.00 64.06 78 PRO A C 1
ATOM 681 O O . PRO A 1 78 ? -36.155 -8.303 14.895 1.00 64.06 78 PRO A O 1
ATOM 684 N N . LYS A 1 79 ? -35.141 -8.012 12.908 1.00 65.50 79 LYS A N 1
ATOM 685 C CA . LYS A 1 79 ? -34.213 -9.147 13.012 1.00 65.50 79 LYS A CA 1
ATOM 686 C C . LYS A 1 79 ? -33.255 -9.023 14.213 1.00 65.50 79 LYS A C 1
ATOM 688 O O . LYS A 1 79 ? -32.840 -10.039 14.753 1.00 65.50 79 LYS A O 1
ATOM 693 N N . TYR A 1 80 ? -32.944 -7.803 14.651 1.00 59.53 80 TYR A N 1
ATOM 694 C CA . TYR A 1 80 ? -31.974 -7.516 15.714 1.00 59.53 80 TYR A CA 1
ATOM 695 C C . TYR A 1 80 ? -32.622 -7.281 17.088 1.00 59.53 80 TYR A C 1
ATOM 697 O O . TYR A 1 80 ? -31.920 -7.080 18.076 1.00 59.53 80 TYR A O 1
ATOM 705 N N . TRP A 1 81 ? -33.955 -7.344 17.191 1.00 60.19 81 TRP A N 1
ATOM 706 C CA . TRP A 1 81 ? -34.686 -7.118 18.448 1.00 60.19 81 TRP A CA 1
ATOM 707 C C . TRP A 1 81 ? -34.563 -8.266 19.460 1.00 60.19 81 TRP A C 1
ATOM 709 O O . TRP A 1 81 ? -34.836 -8.073 20.643 1.00 60.19 81 TRP A O 1
ATOM 719 N N . SER A 1 82 ? -34.151 -9.467 19.035 1.00 54.69 82 SER A N 1
ATOM 720 C CA . SER A 1 82 ? -33.990 -10.627 19.926 1.00 54.69 82 SER A CA 1
ATOM 721 C C . SER A 1 82 ? -32.720 -10.590 20.779 1.00 54.69 82 SER A C 1
ATOM 723 O O . SER A 1 82 ? -32.568 -11.432 21.668 1.00 54.69 82 SER A O 1
ATOM 725 N N . ILE A 1 83 ? -31.824 -9.625 20.552 1.00 55.69 83 ILE A N 1
ATOM 726 C CA . ILE A 1 83 ? -30.626 -9.407 21.368 1.00 55.69 83 ILE A CA 1
ATOM 727 C C . ILE A 1 83 ? -31.072 -8.697 22.657 1.00 55.69 83 ILE A C 1
ATOM 729 O O . ILE A 1 83 ? -30.931 -7.491 22.831 1.00 55.69 83 ILE A O 1
ATOM 733 N N . LYS A 1 84 ? -31.721 -9.453 23.549 1.00 47.44 84 LYS A N 1
ATOM 734 C CA . LYS A 1 84 ? -32.171 -8.990 24.867 1.00 47.44 84 LYS A CA 1
ATOM 735 C C . LYS A 1 84 ? -30.980 -8.511 25.703 1.00 47.44 84 LYS A C 1
ATOM 737 O O . LYS A 1 84 ? -30.282 -9.328 26.298 1.00 47.44 84 LYS A O 1
ATOM 742 N N . ASP A 1 85 ? -30.796 -7.199 25.762 1.00 50.16 85 ASP A N 1
ATOM 743 C CA . ASP A 1 85 ? -30.601 -6.312 26.929 1.00 50.16 85 ASP A CA 1
ATOM 744 C C . ASP A 1 85 ? -29.715 -6.725 28.132 1.00 50.16 85 ASP A C 1
ATOM 746 O O . ASP A 1 85 ? -29.670 -6.008 29.126 1.00 50.16 85 ASP A O 1
ATOM 750 N N . THR A 1 86 ? -28.985 -7.845 28.122 1.00 43.56 86 THR A N 1
ATOM 751 C CA . THR A 1 86 ? -28.277 -8.322 29.336 1.00 43.56 86 THR A CA 1
ATOM 752 C C . THR A 1 86 ? -26.908 -8.978 29.127 1.00 43.56 86 THR A C 1
ATOM 754 O O . THR A 1 86 ? -26.308 -9.403 30.112 1.00 43.56 86 THR A O 1
ATOM 757 N N . LYS A 1 87 ? -26.339 -9.026 27.911 1.00 45.34 87 LYS A N 1
ATOM 758 C CA . LYS A 1 87 ? -25.018 -9.667 27.682 1.00 45.34 87 LYS A CA 1
ATOM 759 C C . LYS A 1 87 ? -23.929 -8.820 27.014 1.00 45.34 87 LYS A C 1
ATOM 761 O O . LYS A 1 87 ? -22.780 -9.251 26.973 1.00 45.34 87 LYS A O 1
ATOM 766 N N . ASP A 1 88 ? -24.221 -7.594 26.598 1.00 49.22 88 ASP A N 1
ATOM 767 C CA . ASP A 1 88 ? -23.304 -6.823 25.741 1.00 49.22 88 ASP A CA 1
ATOM 768 C C . ASP A 1 88 ? -22.101 -6.175 26.446 1.00 49.22 88 ASP A C 1
ATOM 770 O O . ASP A 1 88 ? -21.293 -5.530 25.789 1.00 49.22 88 ASP A O 1
ATOM 774 N N . ARG A 1 89 ? -21.943 -6.329 27.768 1.00 49.22 89 ARG A N 1
ATOM 775 C CA . ARG A 1 89 ? -20.698 -5.927 28.456 1.00 49.22 89 ARG A CA 1
ATOM 776 C C . ARG A 1 89 ? -19.633 -7.022 28.503 1.00 49.22 89 ARG A C 1
ATOM 778 O O . ARG A 1 89 ? -18.487 -6.699 28.779 1.00 49.22 89 ARG A O 1
ATOM 785 N N . ASN A 1 90 ? -20.009 -8.281 28.261 1.00 49.75 90 ASN A N 1
ATOM 786 C CA . ASN A 1 90 ? -19.093 -9.424 28.351 1.00 49.75 90 ASN A CA 1
ATOM 787 C C . ASN A 1 90 ? -18.799 -10.070 26.986 1.00 49.75 90 ASN A C 1
ATOM 789 O O . ASN A 1 90 ? -17.907 -10.910 26.909 1.00 49.75 90 ASN A O 1
ATOM 793 N N . ASN A 1 91 ? -19.541 -9.713 25.931 1.00 52.97 91 ASN A N 1
ATOM 794 C CA . ASN A 1 91 ? -19.268 -10.164 24.570 1.00 52.97 91 ASN A CA 1
ATOM 795 C C . ASN A 1 91 ? -18.501 -9.074 23.811 1.00 52.97 91 ASN A C 1
ATOM 797 O O . ASN A 1 91 ? -19.084 -8.117 23.307 1.00 52.97 91 ASN A O 1
ATOM 801 N N . ASP A 1 92 ? -17.190 -9.269 23.678 1.00 61.94 92 ASP A N 1
ATOM 802 C CA . ASP A 1 92 ? -16.306 -8.419 22.870 1.00 61.94 92 ASP A CA 1
ATOM 803 C C . ASP A 1 92 ? -16.570 -8.550 21.358 1.00 61.94 92 ASP A C 1
ATOM 805 O O . ASP A 1 92 ? -15.905 -7.885 20.567 1.00 61.94 92 ASP A O 1
ATOM 809 N N . TYR A 1 93 ? -17.509 -9.400 20.923 1.00 61.09 93 TYR A N 1
ATOM 810 C CA . TYR A 1 93 ? -17.783 -9.687 19.513 1.00 61.09 93 TYR A CA 1
ATOM 811 C C . TYR A 1 93 ? -19.283 -9.726 19.220 1.00 61.09 93 TYR A C 1
ATOM 813 O O . TYR A 1 93 ? -20.071 -10.257 19.999 1.00 61.09 93 TYR A O 1
ATOM 821 N N . ASP A 1 94 ? -19.668 -9.156 18.080 1.00 62.88 94 ASP A N 1
ATOM 822 C CA . ASP A 1 94 ? -21.014 -9.273 17.524 1.00 62.88 94 ASP A CA 1
ATOM 823 C C . ASP A 1 94 ? -21.205 -10.696 16.973 1.00 62.88 94 ASP A C 1
ATOM 825 O O . ASP A 1 94 ? -20.484 -11.118 16.071 1.00 62.88 94 ASP A O 1
ATOM 829 N N . GLU A 1 95 ? -22.145 -11.454 17.539 1.00 60.41 95 GLU A N 1
ATOM 830 C CA . GLU A 1 95 ? -22.356 -12.874 17.226 1.00 60.41 95 GLU A CA 1
ATOM 831 C C . GLU A 1 95 ? -22.818 -13.119 15.776 1.00 60.41 95 GLU A C 1
ATOM 833 O O . GLU A 1 95 ? -22.577 -14.202 15.243 1.00 60.41 95 GLU A O 1
ATOM 838 N N . GLU A 1 96 ? -23.433 -12.134 15.103 1.00 60.62 96 GLU A N 1
ATOM 839 C CA . GLU A 1 96 ? -23.843 -12.278 13.694 1.00 60.62 96 GLU A CA 1
ATOM 840 C C . GLU A 1 96 ? -22.727 -11.924 12.704 1.00 60.62 96 GLU A C 1
ATOM 842 O O . GLU A 1 96 ? -22.659 -12.507 11.620 1.00 60.62 96 GLU A O 1
ATOM 847 N N . THR A 1 97 ? -21.875 -10.949 13.034 1.00 63.25 97 THR A N 1
ATOM 848 C CA . THR A 1 97 ? -20.851 -10.437 12.103 1.00 63.25 97 THR A CA 1
ATOM 849 C C . THR A 1 97 ? -19.437 -10.915 12.426 1.00 63.25 97 THR A C 1
ATOM 851 O O . THR A 1 97 ? -18.552 -10.821 11.577 1.00 63.25 97 THR A O 1
ATOM 854 N N . GLY A 1 98 ? -19.203 -11.419 13.639 1.00 65.06 98 GLY A N 1
ATOM 855 C C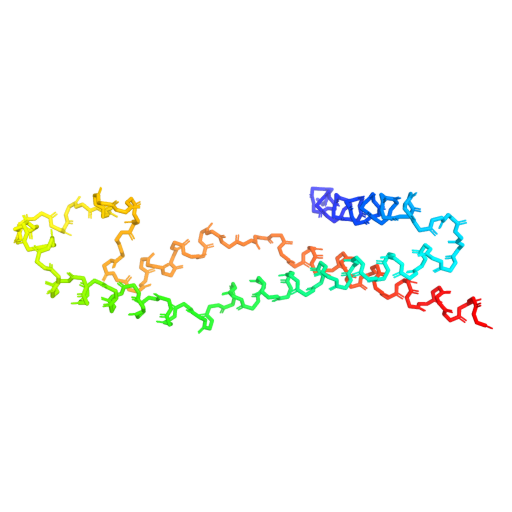A . GLY A 1 98 ? -17.873 -11.715 14.171 1.00 65.06 98 GLY A CA 1
ATOM 856 C C . GLY A 1 98 ? -17.011 -10.466 14.394 1.00 65.06 98 GLY A C 1
ATOM 857 O O . GLY A 1 98 ? -15.820 -10.588 14.683 1.00 65.06 98 GLY A O 1
ATOM 858 N N . GLU A 1 99 ? -17.569 -9.258 14.238 1.00 68.62 99 GLU A N 1
ATOM 859 C CA . GLU A 1 99 ? -16.829 -8.004 14.386 1.00 68.62 99 GLU A CA 1
ATOM 860 C C . GLU A 1 99 ? -16.607 -7.682 15.868 1.00 68.62 99 GLU A C 1
ATOM 862 O O . GLU A 1 99 ? -17.542 -7.718 16.674 1.00 68.62 99 GLU A O 1
ATOM 867 N N . LYS A 1 100 ? -15.370 -7.304 16.226 1.00 72.12 100 LYS A N 1
ATOM 868 C CA . LYS A 1 100 ? -15.056 -6.866 17.590 1.00 72.12 100 LYS A CA 1
ATOM 869 C C . LYS A 1 100 ? -15.841 -5.596 17.933 1.00 72.12 100 LYS A C 1
ATOM 871 O O . LYS A 1 100 ? -15.870 -4.621 17.174 1.00 72.12 100 LYS A O 1
ATOM 876 N N . ILE A 1 101 ? -16.470 -5.610 19.096 1.00 74.44 101 ILE A N 1
ATOM 877 C CA . ILE A 1 101 ? -17.187 -4.497 19.696 1.00 74.44 101 ILE A CA 1
ATOM 878 C C . ILE A 1 101 ? -16.185 -3.626 20.448 1.00 74.44 101 ILE A C 1
ATOM 880 O O . ILE A 1 101 ? -15.535 -4.107 21.364 1.00 74.44 101 ILE A O 1
ATOM 884 N N . TYR A 1 102 ? -16.093 -2.342 20.102 1.00 76.50 102 TYR A N 1
ATOM 885 C CA . TYR A 1 102 ? -15.308 -1.388 20.889 1.00 76.50 102 TYR A CA 1
ATOM 886 C C . TYR A 1 102 ? -16.244 -0.520 21.713 1.00 76.50 102 TYR A C 1
ATOM 888 O O . TYR A 1 102 ? -17.166 0.127 21.182 1.00 76.50 102 TYR A O 1
ATOM 896 N N . HIS A 1 103 ? -16.026 -0.507 23.023 1.00 76.06 103 HIS A N 1
ATOM 897 C CA . HIS A 1 103 ? -16.875 0.245 23.941 1.00 76.06 103 HIS A CA 1
ATOM 898 C C . HIS A 1 103 ? -16.434 1.701 24.033 1.00 76.06 103 HIS A C 1
ATOM 900 O O . HIS A 1 103 ? -17.294 2.588 24.016 1.00 76.06 103 HIS A O 1
ATOM 906 N N . THR A 1 104 ? -15.123 1.938 24.024 1.00 82.38 104 THR A N 1
ATOM 907 C CA . THR A 1 104 ? -14.508 3.267 24.056 1.00 82.38 104 THR A CA 1
ATOM 908 C C . THR A 1 104 ? -13.747 3.567 22.764 1.00 82.38 104 THR A C 1
ATOM 910 O O . THR A 1 104 ? -13.352 2.670 22.016 1.00 82.38 104 THR A O 1
ATOM 913 N N . PHE A 1 105 ? -13.538 4.858 22.491 1.00 81.81 105 PHE A N 1
ATOM 914 C CA . PHE A 1 105 ? -12.697 5.284 21.370 1.00 81.81 105 PHE A CA 1
ATOM 915 C C . PHE A 1 105 ? -11.229 4.891 21.580 1.00 81.81 105 PHE A C 1
ATOM 917 O O . PHE A 1 105 ? -10.545 4.562 20.619 1.00 81.81 105 PHE A O 1
ATOM 924 N N . GLU A 1 106 ? -10.761 4.896 22.828 1.00 84.12 106 GLU A N 1
ATOM 925 C CA . GLU A 1 106 ? -9.389 4.534 23.190 1.00 84.12 106 GLU A CA 1
ATOM 926 C C . GLU A 1 106 ? -9.087 3.068 22.860 1.00 84.12 106 GLU A C 1
ATOM 928 O O . GLU A 1 106 ? -8.114 2.788 22.168 1.00 84.12 106 GLU A O 1
ATOM 933 N N . GLU A 1 107 ? -9.996 2.150 23.199 1.00 82.94 107 GLU A N 1
ATOM 934 C CA . GLU A 1 107 ? -9.871 0.732 22.845 1.00 82.94 107 GLU A CA 1
ATOM 935 C C . GLU A 1 107 ? -9.855 0.514 21.318 1.00 82.94 107 GLU A C 1
ATOM 937 O O . GLU A 1 107 ? -9.062 -0.266 20.783 1.00 82.94 107 GLU A O 1
ATOM 942 N N . PHE A 1 108 ? -10.714 1.238 20.590 1.00 84.12 108 PHE A N 1
ATOM 943 C CA . PHE A 1 108 ? -10.728 1.219 19.125 1.00 84.12 108 PHE A CA 1
ATOM 944 C C . PHE A 1 108 ? -9.410 1.743 18.541 1.00 84.12 108 PHE A C 1
ATOM 946 O O . PHE A 1 108 ? -8.864 1.165 17.598 1.00 84.12 108 PHE A O 1
ATOM 953 N N . TYR A 1 109 ? -8.889 2.832 19.102 1.00 85.06 109 TYR A N 1
ATOM 954 C CA . TYR A 1 109 ? -7.647 3.457 18.671 1.00 85.06 109 TYR A CA 1
ATOM 955 C C . TYR A 1 109 ? -6.438 2.543 18.900 1.00 85.06 109 TYR A C 1
ATOM 957 O O . TYR A 1 109 ? -5.641 2.350 17.979 1.00 85.06 109 TYR A O 1
ATOM 965 N N . GLU A 1 110 ? -6.322 1.933 20.079 1.00 84.62 110 GLU A N 1
ATOM 966 C CA . GLU A 1 110 ? -5.255 0.981 20.404 1.00 84.62 110 GLU 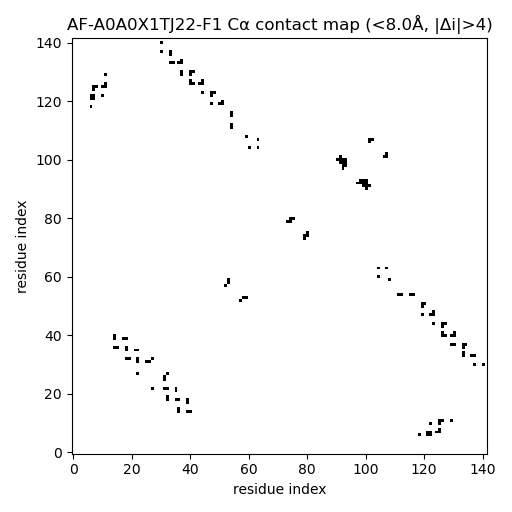A CA 1
ATOM 967 C C . GLU A 1 110 ? -5.276 -0.229 19.472 1.00 84.62 110 GLU A C 1
ATOM 969 O O . GLU A 1 110 ? -4.241 -0.615 18.924 1.00 84.62 110 GLU A O 1
ATOM 974 N N . TYR A 1 111 ? -6.463 -0.779 19.204 1.00 85.25 111 TYR A N 1
ATOM 975 C CA . TYR A 1 111 ? -6.610 -1.850 18.227 1.00 85.25 111 TYR A CA 1
ATOM 976 C C . TYR A 1 111 ? -6.132 -1.418 16.837 1.00 85.25 111 TYR A C 1
ATOM 978 O O . TYR A 1 111 ? -5.353 -2.133 16.200 1.00 85.25 111 TYR A O 1
ATOM 986 N N . LYS A 1 112 ? -6.542 -0.236 16.363 1.00 85.06 112 LYS A N 1
ATOM 987 C CA . LYS A 1 112 ? -6.107 0.280 15.058 1.00 85.06 112 LYS A CA 1
ATOM 988 C C . LYS A 1 112 ? -4.601 0.515 14.998 1.00 85.06 112 LYS A C 1
ATOM 990 O O . LYS A 1 112 ? -3.995 0.213 13.972 1.00 85.06 112 LYS A O 1
ATOM 995 N N . GLN A 1 113 ? -3.987 0.983 16.082 1.00 82.81 113 GLN A N 1
ATOM 996 C CA . GLN A 1 113 ? -2.533 1.116 16.162 1.00 82.81 113 GLN A CA 1
ATOM 997 C C . GLN A 1 113 ? -1.822 -0.240 16.181 1.00 82.81 113 GLN A C 1
ATOM 999 O O . GLN A 1 113 ? -0.802 -0.390 15.515 1.00 82.81 113 GLN A O 1
ATOM 1004 N N . SER A 1 114 ? -2.376 -1.254 16.852 1.00 83.00 114 SER A N 1
ATOM 1005 C CA . SER A 1 114 ? -1.800 -2.609 16.857 1.00 83.00 114 SER A CA 1
ATOM 1006 C C . SER A 1 114 ? -1.793 -3.270 15.471 1.00 83.00 114 SER A C 1
ATOM 1008 O O . SER A 1 114 ? -0.923 -4.084 15.175 1.00 83.00 114 SER A O 1
ATOM 1010 N N . GLN A 1 115 ? -2.733 -2.888 14.601 1.00 82.00 115 GLN A N 1
ATOM 1011 C CA . GLN A 1 115 ? -2.837 -3.371 13.220 1.00 82.00 115 GLN A CA 1
ATOM 1012 C C . GLN A 1 115 ? -2.166 -2.457 12.187 1.00 82.00 115 GLN A C 1
ATOM 1014 O O . GLN A 1 115 ? -2.288 -2.682 10.975 1.00 82.00 115 GLN A O 1
ATOM 1019 N N . LYS A 1 116 ? -1.472 -1.409 12.638 1.00 83.44 116 LYS A N 1
ATOM 1020 C CA . LYS A 1 116 ? -0.774 -0.486 11.752 1.00 83.44 116 LYS A CA 1
ATOM 1021 C C . LYS A 1 116 ? 0.332 -1.208 10.994 1.00 83.44 116 LYS A C 1
ATOM 1023 O O . LYS A 1 116 ? 1.039 -2.066 11.521 1.00 83.44 116 LYS A O 1
ATOM 1028 N N . TRP A 1 117 ? 0.509 -0.835 9.732 1.00 83.38 117 TRP A N 1
ATOM 1029 C CA . TRP A 1 117 ? 1.607 -1.366 8.940 1.00 83.38 117 TRP A CA 1
ATOM 1030 C C . TRP A 1 117 ? 2.912 -0.705 9.375 1.00 83.38 117 TRP A C 1
ATOM 1032 O O . TRP A 1 117 ? 3.228 0.406 8.956 1.00 83.38 117 TRP A O 1
ATOM 1042 N N . ASN A 1 118 ? 3.693 -1.400 10.199 1.00 84.44 118 ASN A N 1
ATOM 1043 C CA . ASN A 1 118 ? 4.978 -0.893 10.691 1.00 84.44 118 ASN A CA 1
ATOM 1044 C C . ASN A 1 118 ? 5.972 -0.597 9.554 1.00 84.44 118 ASN A C 1
ATOM 1046 O O . ASN A 1 118 ? 6.797 0.311 9.659 1.00 84.44 118 ASN A O 1
ATOM 1050 N N . ASP A 1 119 ? 5.846 -1.317 8.439 1.00 87.00 119 ASP A N 1
ATOM 1051 C CA . ASP A 1 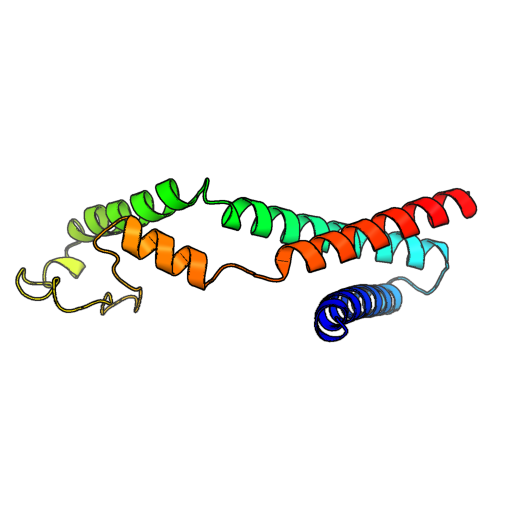119 ? 6.767 -1.231 7.308 1.00 87.00 119 ASP A CA 1
ATOM 1052 C C . ASP A 1 119 ? 6.286 -0.297 6.187 1.00 87.00 119 ASP A C 1
ATOM 1054 O O . ASP A 1 119 ? 6.968 -0.150 5.171 1.00 87.00 119 ASP A O 1
ATOM 1058 N N . ILE A 1 120 ? 5.147 0.389 6.364 1.00 87.75 120 ILE A N 1
ATOM 1059 C CA . ILE A 1 120 ? 4.533 1.239 5.327 1.00 87.75 120 ILE A CA 1
ATOM 1060 C C . ILE A 1 120 ? 5.489 2.311 4.794 1.00 87.75 120 ILE A C 1
ATOM 1062 O O . ILE A 1 120 ? 5.533 2.574 3.595 1.00 87.75 120 ILE A O 1
ATOM 1066 N N . ASN A 1 121 ? 6.315 2.887 5.670 1.00 87.69 121 ASN A N 1
ATOM 1067 C CA . ASN A 1 121 ? 7.292 3.896 5.278 1.00 87.69 121 ASN A CA 1
ATOM 1068 C C . ASN A 1 121 ? 8.368 3.293 4.361 1.00 87.69 121 ASN A C 1
ATOM 1070 O O . ASN A 1 121 ? 8.765 3.928 3.392 1.00 87.69 121 ASN A O 1
ATOM 1074 N N . GLN A 1 122 ? 8.826 2.064 4.627 1.00 87.50 122 GLN A N 1
ATOM 1075 C CA . GLN A 1 122 ? 9.814 1.389 3.775 1.00 87.50 122 GLN A CA 1
ATOM 1076 C C . GLN A 1 122 ? 9.220 1.016 2.414 1.00 87.50 122 GLN A C 1
ATOM 1078 O O . GLN A 1 122 ? 9.892 1.160 1.392 1.00 87.50 122 GLN A O 1
ATOM 1083 N N . LEU A 1 123 ? 7.956 0.583 2.394 1.00 89.88 123 LEU A N 1
ATOM 1084 C CA . LEU A 1 123 ? 7.216 0.308 1.163 1.00 89.88 123 LEU A CA 1
ATOM 1085 C C . LEU A 1 123 ? 7.079 1.578 0.309 1.00 89.88 123 LEU A C 1
ATOM 1087 O O . LEU A 1 123 ? 7.430 1.552 -0.872 1.00 89.88 123 LEU A O 1
ATOM 1091 N N . LEU A 1 124 ? 6.701 2.708 0.914 1.00 90.94 124 LEU A N 1
ATOM 1092 C CA . LEU A 1 124 ? 6.659 4.010 0.242 1.00 90.94 124 LEU A CA 1
ATOM 1093 C C . LEU A 1 124 ? 8.022 4.421 -0.320 1.00 90.94 124 LEU A C 1
ATOM 1095 O O . LEU A 1 124 ? 8.125 4.743 -1.505 1.00 90.94 124 LEU A O 1
ATOM 1099 N N . TRP A 1 125 ? 9.084 4.340 0.484 1.00 90.00 125 TRP A N 1
ATOM 1100 C CA . TRP A 1 125 ? 10.442 4.642 0.023 1.00 90.00 125 TRP A CA 1
ATOM 1101 C C . TRP A 1 125 ? 10.858 3.779 -1.172 1.00 90.00 125 TRP A C 1
ATOM 1103 O O . TRP A 1 125 ? 11.440 4.301 -2.122 1.00 90.00 125 TRP A O 1
ATOM 1113 N N . SER A 1 126 ? 10.516 2.486 -1.169 1.00 90.62 126 SER A N 1
ATOM 1114 C CA . SER A 1 126 ? 10.796 1.592 -2.301 1.00 90.62 126 SER A CA 1
ATOM 1115 C C . SER A 1 126 ? 10.105 2.040 -3.586 1.00 90.62 126 SER A C 1
ATOM 1117 O O . SER A 1 126 ? 10.740 2.074 -4.638 1.00 90.62 126 SER A O 1
ATOM 1119 N N . THR A 1 127 ? 8.845 2.472 -3.499 1.00 91.44 127 THR A N 1
ATOM 1120 C CA . THR A 1 127 ? 8.107 2.969 -4.666 1.00 91.44 127 THR A CA 1
ATOM 1121 C C . THR A 1 127 ? 8.651 4.301 -5.171 1.00 91.44 127 THR A C 1
ATOM 1123 O O . THR A 1 127 ? 8.850 4.452 -6.372 1.00 91.44 127 THR A O 1
ATOM 1126 N N . ILE A 1 128 ? 8.984 5.235 -4.272 1.00 92.75 128 ILE A N 1
ATOM 1127 C CA . ILE A 1 128 ? 9.540 6.547 -4.636 1.00 92.75 128 ILE A CA 1
ATOM 1128 C C . ILE A 1 128 ? 10.874 6.383 -5.368 1.00 92.75 128 ILE A C 1
ATOM 1130 O O . ILE A 1 128 ? 11.092 7.024 -6.394 1.00 92.75 128 ILE A O 1
ATOM 1134 N N . ILE A 1 129 ? 11.751 5.504 -4.876 1.00 92.25 129 ILE A N 1
ATOM 1135 C CA . ILE A 1 129 ? 13.058 5.261 -5.498 1.00 92.25 129 ILE A CA 1
ATOM 1136 C C . ILE A 1 129 ? 12.898 4.677 -6.906 1.00 92.25 129 ILE A C 1
ATOM 1138 O O . ILE A 1 129 ? 13.576 5.139 -7.822 1.00 92.25 129 ILE A O 1
ATOM 1142 N N . ILE A 1 130 ? 11.992 3.713 -7.113 1.00 90.88 130 ILE A N 1
ATOM 1143 C CA . ILE A 1 130 ? 11.771 3.143 -8.453 1.00 90.88 130 ILE A CA 1
ATOM 1144 C C . ILE A 1 130 ? 11.141 4.173 -9.398 1.00 90.88 130 ILE A C 1
ATOM 1146 O O . ILE A 1 130 ? 11.552 4.262 -10.554 1.00 90.88 130 ILE A O 1
ATOM 1150 N N . ILE A 1 131 ? 10.192 4.986 -8.927 1.00 92.81 131 ILE A N 1
ATOM 1151 C CA . ILE A 1 131 ? 9.592 6.063 -9.730 1.00 92.81 131 ILE A CA 1
ATOM 1152 C C . ILE A 1 131 ? 10.661 7.081 -10.142 1.00 92.81 131 ILE A C 1
ATOM 1154 O O . ILE A 1 131 ? 10.769 7.417 -11.316 1.00 92.81 131 ILE A O 1
ATOM 1158 N N . ALA A 1 132 ? 11.500 7.532 -9.207 1.00 91.25 132 ALA A N 1
ATOM 1159 C CA . ALA A 1 132 ? 12.586 8.460 -9.514 1.00 91.25 132 ALA A CA 1
ATOM 1160 C C . ALA A 1 132 ? 13.579 7.855 -10.518 1.00 91.25 132 ALA A C 1
ATOM 1162 O O . ALA A 1 132 ? 13.980 8.515 -11.475 1.00 91.25 132 ALA A O 1
ATOM 1163 N N . PHE A 1 133 ? 13.935 6.582 -10.341 1.00 90.75 133 PHE A N 1
ATOM 1164 C CA . PHE A 1 133 ? 14.839 5.878 -11.243 1.00 90.75 133 PHE A CA 1
ATOM 1165 C C . PHE A 1 133 ? 14.260 5.721 -12.656 1.00 90.75 133 PHE A C 1
ATOM 1167 O O . PHE A 1 133 ? 14.935 6.028 -13.635 1.00 90.75 133 PHE A O 1
ATOM 1174 N N . THR A 1 134 ? 13.001 5.295 -12.776 1.00 90.31 134 THR A N 1
ATOM 1175 C CA . THR A 1 134 ? 12.313 5.158 -14.073 1.00 90.31 134 THR A CA 1
ATOM 1176 C C . THR A 1 134 ? 12.133 6.503 -14.768 1.00 90.31 134 THR A C 1
ATOM 1178 O O . THR A 1 134 ? 12.298 6.585 -15.985 1.00 90.31 134 THR A O 1
ATOM 1181 N N . PHE A 1 135 ? 11.887 7.572 -14.009 1.00 87.06 135 PHE A N 1
ATOM 1182 C CA . PHE A 1 135 ? 11.833 8.931 -14.536 1.00 87.06 135 PHE A CA 1
ATOM 1183 C C . PHE A 1 135 ? 13.187 9.357 -15.118 1.00 87.06 135 PHE A C 1
ATOM 1185 O O . PHE A 1 135 ? 13.245 9.751 -16.277 1.00 87.06 135 PHE A O 1
ATOM 1192 N N . ILE A 1 136 ? 14.290 9.186 -14.376 1.00 88.94 136 ILE A N 1
ATOM 1193 C CA . ILE A 1 136 ? 15.651 9.488 -14.865 1.00 88.94 136 ILE A CA 1
ATOM 1194 C C . ILE A 1 136 ? 15.978 8.683 -16.129 1.00 88.94 136 ILE A C 1
ATOM 1196 O O . ILE A 1 136 ? 16.464 9.248 -17.106 1.00 88.94 136 ILE A O 1
ATOM 1200 N N . LEU A 1 137 ? 15.687 7.377 -16.137 1.00 86.38 137 LEU A N 1
ATOM 1201 C CA . LEU A 1 137 ? 15.914 6.530 -17.310 1.00 86.38 137 LEU A CA 1
ATOM 1202 C C . LEU A 1 137 ? 15.092 6.970 -18.522 1.00 86.38 137 LEU A C 1
ATOM 1204 O O . LEU A 1 137 ? 15.598 6.900 -19.637 1.00 86.38 137 LEU A O 1
ATOM 1208 N N . SER A 1 138 ? 13.864 7.447 -18.312 1.00 83.75 138 SER A N 1
ATOM 1209 C CA . SER A 1 138 ? 13.027 7.972 -19.394 1.00 83.75 138 SER A CA 1
ATOM 1210 C C . SER A 1 138 ? 13.677 9.189 -20.057 1.00 83.75 138 SER A C 1
ATOM 1212 O O . SER A 1 138 ? 13.695 9.263 -21.278 1.00 83.75 138 SER A O 1
ATOM 1214 N N . PHE A 1 139 ? 14.280 10.100 -19.280 1.00 80.06 139 PHE A N 1
ATOM 1215 C CA . PHE A 1 139 ? 15.009 11.255 -19.828 1.00 80.06 139 PHE A CA 1
ATOM 1216 C C . PHE A 1 139 ? 16.292 10.881 -20.569 1.00 80.06 139 PHE A C 1
ATOM 1218 O O . PHE A 1 139 ? 16.684 11.598 -21.477 1.00 80.06 139 PHE A O 1
ATOM 1225 N N . LEU A 1 140 ? 16.952 9.787 -20.188 1.00 82.19 140 LEU A N 1
ATOM 1226 C CA . LEU A 1 140 ? 18.154 9.308 -20.877 1.00 82.19 140 LEU A CA 1
ATOM 1227 C C . LEU A 1 140 ? 17.847 8.599 -22.205 1.00 82.19 140 LEU A C 1
ATOM 1229 O O . LEU A 1 140 ? 18.761 8.384 -22.996 1.00 82.19 140 LEU A O 1
ATOM 1233 N N . TYR A 1 141 ? 16.593 8.191 -22.418 1.00 69.50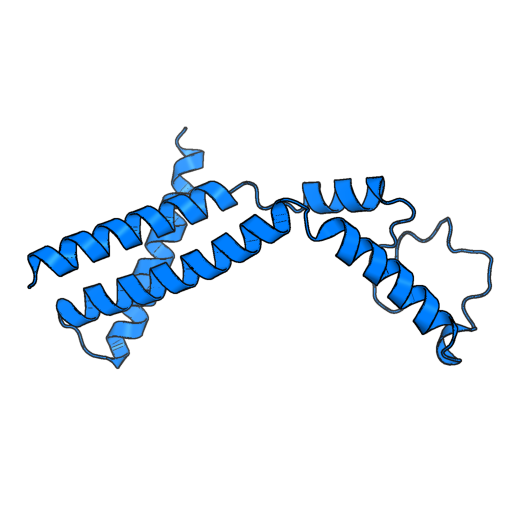 141 TYR A N 1
ATOM 1234 C CA . TYR A 1 141 ? 16.143 7.465 -23.610 1.00 69.50 141 TYR A CA 1
ATOM 1235 C C . TYR A 1 141 ? 15.421 8.353 -24.642 1.00 69.50 141 TYR A C 1
ATOM 1237 O O . TYR A 1 141 ? 15.095 7.857 -25.722 1.00 69.50 141 TYR A O 1
ATOM 1245 N N . ILE A 1 142 ? 15.153 9.620 -24.300 1.00 56.22 142 ILE A N 1
ATOM 1246 C CA . ILE A 1 142 ? 14.651 10.682 -25.194 1.00 56.22 142 ILE A CA 1
ATOM 1247 C C . ILE A 1 142 ? 15.845 11.366 -25.859 1.00 56.22 142 ILE A C 1
ATOM 1249 O O . ILE A 1 142 ? 15.764 11.600 -27.085 1.00 56.22 142 ILE A O 1
#

Sequence (142 aa):
MLQKYHIFLKSTLWMTSLSCFFLLWQGFSAINLINTLFLVSLFFFCVYCFKWIIDQGTFYTFQYSWQKTKRYVLFFLPKYWSIKDTKDRNNDYDEETGEKIYHTFEEFYEYKQSQKWNDINQLLWSTIIIIAFTFILSFLYI

Mean predicted aligned error: 10.11 Å